Protein AF-V5IF21-F1 (afdb_monomer_lite)

Organism: Ixodes ricinus (NCBI:txid34613)

InterPro domains:
  IPR000477 Reverse transcriptase domain [PF00078] (2-76)

Radius of gyration: 21.57 Å; chains: 1; bounding box: 61×28×46 Å

Structure (mmCIF, N/CA/C/O backbone):
data_AF-V5IF21-F1
#
_entry.id   AF-V5IF21-F1
#
loop_
_atom_site.group_PDB
_atom_site.id
_atom_site.type_symbol
_atom_site.label_atom_id
_atom_site.label_alt_id
_atom_site.label_comp_id
_atom_site.label_asym_id
_atom_site.label_entity_id
_atom_site.label_seq_id
_atom_site.pdbx_PDB_ins_code
_atom_site.Cartn_x
_atom_site.Cartn_y
_atom_site.Cartn_z
_atom_site.occupancy
_atom_site.B_iso_or_equiv
_atom_site.auth_seq_id
_atom_site.auth_comp_id
_atom_site.auth_asym_id
_atom_site.auth_atom_id
_atom_site.pdbx_PDB_model_num
ATOM 1 N N . GLY A 1 1 ? 2.255 5.721 -7.475 1.00 88.44 1 GLY A N 1
ATOM 2 C CA . GLY A 1 1 ? 0.827 5.974 -7.183 1.00 88.44 1 GLY A CA 1
ATOM 3 C C . GLY A 1 1 ? 0.665 6.712 -5.866 1.00 88.44 1 GLY A C 1
ATOM 4 O O . GLY A 1 1 ? 1.577 6.632 -5.051 1.00 88.44 1 GLY A O 1
ATOM 5 N N . PHE A 1 2 ? -0.457 7.424 -5.688 1.00 91.62 2 PHE A N 1
ATOM 6 C CA . PHE A 1 2 ? -0.881 8.141 -4.461 1.00 91.62 2 PHE A CA 1
ATOM 7 C C . PHE A 1 2 ? 0.191 9.011 -3.773 1.00 91.62 2 PHE A C 1
ATOM 9 O O . PHE A 1 2 ? 0.127 9.259 -2.573 1.00 91.62 2 PHE A O 1
ATOM 16 N N . ARG A 1 3 ? 1.190 9.476 -4.528 1.00 94.94 3 ARG A N 1
ATOM 17 C CA . ARG A 1 3 ? 2.287 10.322 -4.051 1.00 94.94 3 ARG A CA 1
ATOM 18 C C . ARG A 1 3 ? 2.226 11.640 -4.805 1.00 94.94 3 ARG A C 1
ATOM 20 O O . ARG A 1 3 ? 1.976 11.639 -6.008 1.00 94.94 3 ARG A O 1
ATOM 27 N N . ALA A 1 4 ? 2.455 12.742 -4.098 1.00 96.44 4 ALA A N 1
ATOM 28 C CA . ALA A 1 4 ? 2.521 14.056 -4.720 1.00 96.44 4 ALA A CA 1
ATOM 29 C C . ALA A 1 4 ? 3.590 14.073 -5.823 1.00 96.44 4 ALA A C 1
ATOM 31 O O . ALA A 1 4 ? 4.656 13.475 -5.661 1.00 96.44 4 ALA A O 1
ATOM 32 N N . ASN A 1 5 ? 3.288 14.761 -6.925 1.00 96.19 5 ASN A N 1
ATOM 33 C CA . ASN A 1 5 ? 4.183 14.954 -8.069 1.00 96.19 5 ASN A CA 1
ATOM 34 C C . ASN A 1 5 ? 4.651 13.660 -8.762 1.00 96.19 5 ASN A C 1
ATOM 36 O O . ASN A 1 5 ? 5.674 13.679 -9.434 1.00 96.19 5 ASN A O 1
ATOM 40 N N . LEU A 1 6 ? 3.925 12.546 -8.607 1.00 96.44 6 LEU A N 1
ATOM 41 C CA . LEU A 1 6 ? 4.197 11.298 -9.322 1.00 96.44 6 LEU A CA 1
ATOM 42 C C . LEU A 1 6 ? 2.934 10.770 -9.996 1.00 96.44 6 LEU A C 1
ATOM 44 O O . LEU A 1 6 ? 1.880 10.621 -9.372 1.00 96.44 6 LEU A O 1
ATOM 48 N N . SER A 1 7 ? 3.078 10.425 -11.266 1.00 96.56 7 SER A N 1
ATOM 49 C CA . SER A 1 7 ? 2.033 9.928 -12.151 1.00 96.56 7 SER A CA 1
ATOM 50 C C . SER A 1 7 ? 2.292 8.479 -12.573 1.00 96.56 7 SER A C 1
ATOM 52 O O . SER A 1 7 ? 3.314 7.862 -12.258 1.00 96.56 7 SER A O 1
ATOM 54 N N . THR A 1 8 ? 1.345 7.910 -13.315 1.00 95.75 8 THR A N 1
ATOM 55 C CA . THR A 1 8 ? 1.531 6.603 -13.957 1.00 95.75 8 THR A CA 1
ATOM 56 C C . THR A 1 8 ? 2.628 6.648 -15.021 1.00 95.75 8 THR A C 1
ATOM 58 O O . THR A 1 8 ? 3.329 5.656 -15.200 1.00 95.75 8 THR A O 1
ATOM 61 N N . HIS A 1 9 ? 2.818 7.793 -15.687 1.00 96.88 9 HIS A N 1
ATOM 62 C CA . HIS A 1 9 ? 3.845 7.947 -16.715 1.00 96.88 9 HIS A CA 1
ATOM 63 C C . HIS A 1 9 ? 5.246 7.722 -16.144 1.00 96.88 9 HIS A C 1
ATOM 65 O O . HIS A 1 9 ? 6.019 6.973 -16.730 1.00 96.88 9 HIS A O 1
ATOM 71 N N . ASP A 1 10 ? 5.527 8.255 -14.953 1.00 96.69 10 ASP A N 1
ATOM 72 C CA . ASP A 1 10 ? 6.816 8.062 -14.277 1.00 96.69 10 ASP A CA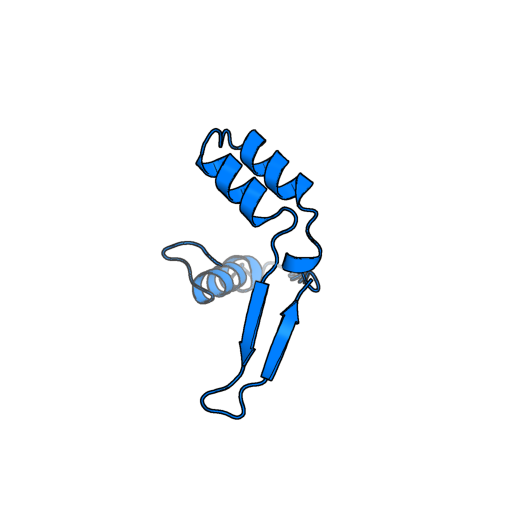 1
ATOM 73 C C . ASP A 1 10 ? 7.097 6.576 -14.015 1.00 96.69 10 ASP A C 1
ATOM 75 O O . ASP A 1 10 ? 8.214 6.098 -14.187 1.00 96.69 10 ASP A O 1
ATOM 79 N N . SER A 1 11 ? 6.060 5.811 -13.658 1.00 94.62 11 SER A N 1
ATOM 80 C CA . SER A 1 11 ? 6.187 4.363 -13.444 1.00 94.62 11 SER A CA 1
ATOM 81 C C . SER A 1 11 ? 6.478 3.610 -14.746 1.00 94.62 11 SER A C 1
ATOM 83 O O . SER A 1 11 ? 7.287 2.687 -14.747 1.00 94.62 11 SER A O 1
ATOM 85 N N . LEU A 1 12 ? 5.860 4.017 -15.859 1.00 95.75 12 LEU A N 1
ATOM 86 C CA . LEU A 1 12 ? 6.128 3.438 -17.179 1.00 95.75 12 LEU A CA 1
ATOM 87 C C . LEU A 1 12 ? 7.524 3.806 -17.695 1.00 95.75 12 LEU A C 1
ATOM 89 O O . LEU A 1 12 ? 8.197 2.949 -18.262 1.00 95.75 12 LEU A O 1
ATOM 93 N N . ALA A 1 13 ? 7.968 5.043 -17.471 1.00 96.31 13 ALA A N 1
ATOM 94 C CA . ALA A 1 13 ? 9.305 5.499 -17.836 1.00 96.31 13 ALA A CA 1
ATOM 95 C C . ALA A 1 13 ? 10.389 4.711 -17.084 1.00 96.31 13 ALA A C 1
ATOM 97 O O . ALA A 1 13 ? 11.344 4.254 -17.709 1.00 96.31 13 ALA A O 1
ATOM 98 N N . MET A 1 14 ? 10.204 4.465 -15.779 1.00 94.75 14 MET A N 1
ATOM 99 C CA . MET A 1 14 ? 11.104 3.594 -15.007 1.00 94.75 14 MET A CA 1
ATOM 100 C C . MET A 1 14 ? 11.186 2.192 -15.619 1.00 94.75 14 MET A C 1
ATOM 102 O O . MET A 1 14 ? 12.275 1.722 -15.921 1.00 94.75 14 MET A O 1
ATOM 106 N N . ILE A 1 15 ? 10.045 1.549 -15.903 1.00 94.50 15 ILE A N 1
ATOM 107 C CA . ILE A 1 15 ? 10.032 0.215 -16.533 1.00 94.50 15 ILE A CA 1
ATOM 108 C C . ILE A 1 15 ? 10.739 0.236 -17.897 1.00 94.50 15 ILE A C 1
ATOM 110 O O . ILE A 1 15 ? 11.480 -0.690 -18.228 1.00 94.50 15 ILE A O 1
ATOM 114 N N . TYR A 1 16 ? 10.514 1.279 -18.699 1.00 94.38 16 TYR A N 1
ATOM 115 C CA . TYR A 1 16 ? 11.159 1.425 -19.998 1.00 94.38 16 TYR A CA 1
ATOM 116 C C . TYR A 1 16 ? 12.684 1.500 -19.862 1.00 94.38 16 TYR A C 1
ATOM 118 O O . TYR A 1 16 ? 13.383 0.719 -20.504 1.00 94.38 16 TYR A O 1
ATOM 126 N N . HIS A 1 17 ? 13.209 2.371 -19.003 1.00 92.81 17 HIS A N 1
ATOM 127 C CA . HIS A 1 17 ? 14.656 2.518 -18.843 1.00 92.81 17 HIS A CA 1
ATOM 128 C C . HIS A 1 17 ? 15.305 1.296 -18.177 1.00 92.81 17 HIS A C 1
ATOM 130 O O . HIS A 1 17 ? 16.358 0.844 -18.626 1.00 92.81 17 HIS A O 1
ATOM 136 N N . ASP A 1 18 ? 14.649 0.715 -17.172 1.00 89.56 18 ASP A N 1
ATOM 137 C CA . ASP A 1 18 ? 15.207 -0.384 -16.375 1.00 89.56 18 ASP A CA 1
ATOM 138 C C . ASP A 1 18 ? 15.125 -1.743 -17.078 1.00 89.56 18 ASP A C 1
ATOM 140 O O . ASP A 1 18 ? 15.836 -2.679 -16.713 1.00 89.56 18 ASP A O 1
ATOM 144 N N . VAL A 1 19 ? 14.249 -1.885 -18.077 1.00 89.75 19 VAL A N 1
ATOM 145 C CA . VAL A 1 19 ? 14.037 -3.162 -18.771 1.00 89.75 19 VAL A CA 1
ATOM 146 C C . VAL A 1 19 ? 14.267 -3.032 -20.271 1.00 89.75 19 VAL A C 1
ATOM 148 O O . VAL A 1 19 ? 14.980 -3.849 -20.852 1.00 89.75 19 VAL A O 1
ATOM 151 N N . VAL A 1 20 ? 13.673 -2.037 -20.929 1.00 88.50 20 VAL A N 1
ATOM 152 C CA . VAL A 1 20 ? 13.616 -1.957 -22.400 1.00 88.50 20 VAL A CA 1
ATOM 153 C C . VAL A 1 20 ? 14.879 -1.329 -22.991 1.00 88.50 20 VAL A C 1
ATOM 155 O O . VAL A 1 20 ? 15.459 -1.906 -23.916 1.00 88.50 20 VAL A O 1
ATOM 158 N N . ASP A 1 21 ? 15.315 -0.199 -22.436 1.00 90.56 21 ASP A N 1
ATOM 159 C CA . ASP A 1 21 ? 16.390 0.655 -22.971 1.00 90.56 21 ASP A CA 1
ATOM 160 C C . ASP A 1 21 ? 17.808 0.177 -22.603 1.00 90.56 21 ASP A C 1
ATOM 162 O O . ASP A 1 21 ? 18.814 0.759 -23.004 1.00 90.56 21 ASP A O 1
ATOM 166 N N . LEU A 1 22 ? 17.914 -0.925 -21.853 1.00 83.38 22 LEU A N 1
ATOM 167 C CA . LEU A 1 22 ? 19.201 -1.516 -21.500 1.00 83.38 22 LEU A CA 1
ATOM 168 C C . LEU A 1 22 ? 19.976 -1.993 -22.749 1.00 83.38 22 LEU A C 1
ATOM 170 O O . LEU A 1 22 ? 19.390 -2.648 -23.628 1.00 83.38 22 LEU A O 1
ATOM 174 N N . PRO A 1 23 ? 21.309 -1.773 -22.809 1.00 85.31 23 PRO A N 1
ATOM 175 C CA . PRO A 1 23 ? 22.145 -2.213 -23.920 1.00 85.31 23 PRO A CA 1
ATOM 176 C C . PRO A 1 23 ? 21.988 -3.704 -24.226 1.00 85.31 23 PRO A C 1
ATOM 178 O O . PRO A 1 23 ? 22.030 -4.566 -23.343 1.00 85.31 23 PRO A O 1
ATOM 181 N N . ARG A 1 24 ? 21.846 -4.026 -25.514 1.00 76.69 24 ARG A N 1
ATOM 182 C CA . ARG A 1 24 ? 21.711 -5.407 -25.993 1.00 76.69 24 ARG A CA 1
ATOM 183 C C . ARG A 1 24 ? 23.078 -6.091 -26.013 1.00 76.69 24 ARG A C 1
ATOM 185 O O . ARG A 1 24 ? 23.702 -6.213 -27.063 1.00 76.69 24 ARG A O 1
ATOM 192 N N . THR A 1 25 ? 23.552 -6.557 -24.863 1.00 78.44 25 THR A N 1
ATOM 193 C CA . THR A 1 25 ? 24.681 -7.494 -24.813 1.00 78.44 25 THR A CA 1
ATOM 194 C C . THR A 1 25 ? 24.184 -8.917 -25.093 1.00 78.44 25 THR A C 1
ATOM 196 O O . THR A 1 25 ? 23.018 -9.260 -24.860 1.00 78.44 25 THR A O 1
ATOM 199 N N . LYS A 1 26 ? 25.051 -9.775 -25.646 1.00 57.22 26 LYS A N 1
ATOM 200 C CA . LYS A 1 26 ? 24.709 -11.183 -25.891 1.00 57.22 26 LYS A CA 1
ATOM 201 C C . LYS A 1 26 ? 24.446 -11.862 -24.534 1.00 57.22 26 LYS A C 1
ATOM 203 O O . LYS A 1 26 ? 25.415 -12.198 -23.862 1.00 57.22 26 LYS A O 1
ATOM 208 N N . ARG A 1 27 ? 23.161 -12.100 -24.206 1.00 61.19 27 ARG A N 1
ATOM 209 C CA . ARG A 1 27 ? 22.592 -12.884 -23.069 1.00 61.19 27 ARG A CA 1
ATOM 210 C C . ARG A 1 27 ? 21.875 -12.136 -21.925 1.00 61.19 27 ARG A C 1
ATOM 212 O O . ARG A 1 27 ? 21.640 -12.748 -20.888 1.00 61.19 27 ARG A O 1
ATOM 219 N N . ASN A 1 28 ? 21.416 -10.897 -22.093 1.00 73.62 28 ASN A N 1
ATOM 220 C CA . ASN A 1 28 ? 20.571 -10.282 -21.053 1.00 73.62 28 ASN A CA 1
ATOM 221 C C . ASN A 1 28 ? 19.110 -10.766 -21.154 1.00 73.62 28 ASN A C 1
ATOM 223 O O . ASN A 1 28 ? 18.358 -10.316 -22.022 1.00 73.62 28 ASN A O 1
ATOM 227 N N . LEU A 1 29 ? 18.710 -11.691 -20.273 1.00 83.06 29 LEU A N 1
ATOM 228 C CA . LEU A 1 29 ? 17.305 -12.052 -20.058 1.00 83.06 29 LEU A CA 1
ATOM 229 C C . LEU A 1 29 ? 16.568 -10.841 -19.470 1.00 83.06 29 LEU A C 1
ATOM 231 O O . LEU A 1 29 ? 16.985 -10.292 -18.454 1.00 83.06 29 LEU A O 1
ATOM 235 N N . ARG A 1 30 ? 15.469 -10.435 -20.108 1.00 87.19 30 ARG A N 1
ATOM 236 C CA . ARG A 1 30 ? 14.627 -9.313 -19.676 1.00 87.19 30 ARG A CA 1
ATOM 237 C C . ARG A 1 30 ? 13.235 -9.828 -19.358 1.00 87.19 30 ARG A C 1
ATOM 239 O O . ARG A 1 30 ? 12.583 -10.384 -20.238 1.00 87.19 30 ARG A O 1
ATOM 246 N N . VAL A 1 31 ? 12.806 -9.670 -18.111 1.00 89.19 31 VAL A N 1
ATOM 247 C CA . VAL A 1 31 ? 11.537 -10.206 -17.605 1.00 89.19 31 VAL A CA 1
ATOM 248 C C . VAL A 1 31 ? 10.875 -9.161 -16.723 1.00 89.19 31 VAL A C 1
ATOM 250 O O . VAL A 1 31 ? 11.537 -8.515 -15.916 1.00 89.19 31 VAL A O 1
ATOM 253 N N . ILE A 1 32 ? 9.558 -9.031 -16.865 1.00 92.75 32 ILE A N 1
ATOM 254 C CA . ILE A 1 32 ? 8.708 -8.268 -15.955 1.00 92.75 32 ILE A CA 1
ATOM 255 C C . ILE A 1 32 ? 7.786 -9.265 -15.264 1.00 92.75 32 ILE A C 1
ATOM 257 O O . ILE A 1 32 ? 7.087 -10.030 -15.9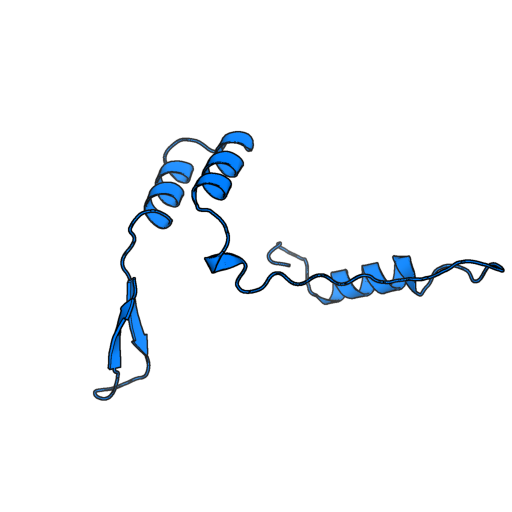28 1.00 92.75 32 ILE A O 1
ATOM 261 N N . VAL A 1 33 ? 7.771 -9.240 -13.934 1.00 94.62 33 VAL A N 1
ATOM 262 C CA . VAL A 1 33 ? 6.798 -9.974 -13.122 1.00 94.62 33 VAL A CA 1
ATOM 263 C C . VAL A 1 33 ? 5.816 -8.955 -12.563 1.00 94.62 33 VAL A C 1
ATOM 265 O O . VAL A 1 33 ? 6.218 -8.033 -11.858 1.00 94.62 33 VAL A O 1
ATOM 268 N N . SER A 1 34 ? 4.535 -9.105 -12.896 1.00 94.38 34 SER A N 1
ATOM 269 C CA . SER A 1 34 ? 3.465 -8.254 -12.369 1.00 94.38 34 SER A CA 1
ATOM 270 C C .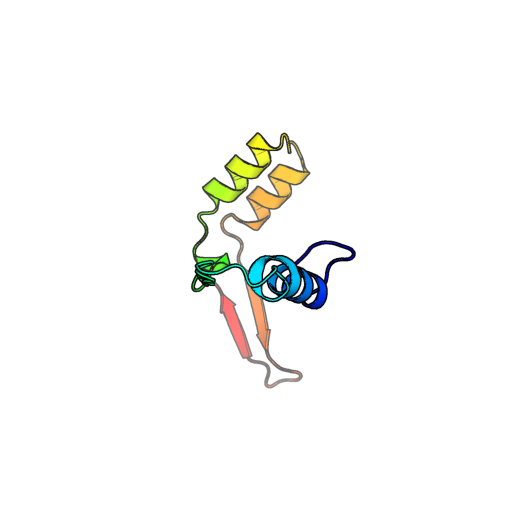 SER A 1 34 ? 2.653 -9.022 -11.329 1.00 94.38 34 SER A C 1
ATOM 272 O O . SER A 1 34 ? 2.347 -10.199 -11.516 1.00 94.38 34 SER A O 1
ATOM 274 N N . ILE A 1 35 ? 2.344 -8.362 -10.212 1.00 95.38 35 ILE A N 1
ATOM 275 C CA . ILE A 1 35 ? 1.563 -8.917 -9.103 1.00 95.38 35 ILE A CA 1
ATOM 276 C C . ILE A 1 35 ? 0.459 -7.917 -8.779 1.00 95.38 35 ILE A C 1
ATOM 278 O O . ILE A 1 35 ? 0.738 -6.730 -8.614 1.00 95.38 35 ILE A O 1
ATOM 282 N N . ASP A 1 36 ? -0.774 -8.405 -8.666 1.00 95.25 36 ASP A N 1
ATOM 283 C CA . ASP A 1 36 ? -1.932 -7.611 -8.262 1.00 95.25 36 ASP A CA 1
ATOM 284 C C . ASP A 1 36 ? -2.596 -8.217 -7.020 1.00 95.25 36 ASP A C 1
ATOM 286 O O . ASP A 1 36 ? -2.749 -9.437 -6.907 1.00 95.25 36 ASP A O 1
ATOM 290 N N . ILE A 1 37 ? -2.977 -7.358 -6.071 1.00 93.88 37 ILE A N 1
ATOM 291 C CA . ILE A 1 37 ? -3.602 -7.771 -4.811 1.00 93.88 37 ILE A CA 1
ATOM 292 C C . ILE A 1 37 ? -5.104 -7.524 -4.910 1.00 93.88 37 ILE A C 1
ATOM 294 O O . ILE A 1 37 ? -5.591 -6.394 -4.818 1.00 93.88 37 ILE A O 1
ATOM 298 N N . LYS A 1 38 ? -5.862 -8.615 -5.024 1.00 94.38 38 LYS A N 1
ATOM 299 C CA . LYS A 1 38 ? -7.323 -8.563 -5.072 1.00 94.38 38 LYS A CA 1
ATOM 300 C C . LYS A 1 38 ? -7.887 -7.946 -3.791 1.00 94.38 38 LYS A C 1
ATOM 302 O O . LYS A 1 38 ? -7.646 -8.456 -2.702 1.00 94.38 38 LYS A O 1
ATOM 307 N N . LYS A 1 39 ? -8.719 -6.909 -3.946 1.00 93.31 39 LYS A N 1
ATOM 308 C CA . LYS A 1 39 ? -9.401 -6.209 -2.841 1.00 93.31 39 LYS A CA 1
ATOM 309 C C . LYS A 1 39 ? -8.441 -5.719 -1.745 1.00 93.31 39 LYS A C 1
ATOM 311 O O . LYS A 1 39 ? -8.777 -5.795 -0.568 1.00 93.31 39 LYS A O 1
ATOM 316 N N . ALA A 1 40 ? -7.279 -5.184 -2.127 1.00 91.56 40 ALA A N 1
ATOM 317 C CA . ALA A 1 40 ? -6.234 -4.758 -1.191 1.00 91.56 40 ALA A CA 1
ATOM 318 C C . ALA A 1 40 ? -6.750 -3.923 0.000 1.00 91.56 40 ALA A C 1
ATOM 320 O O . ALA A 1 40 ? -6.326 -4.149 1.127 1.00 91.56 40 ALA A O 1
ATOM 321 N N . PHE A 1 41 ? -7.698 -3.005 -0.215 1.00 88.81 41 PHE A N 1
ATOM 322 C CA . PHE A 1 41 ? -8.257 -2.185 0.867 1.00 88.81 41 PHE A CA 1
ATOM 323 C C . PHE A 1 41 ? -9.197 -2.946 1.814 1.00 88.81 41 PHE A C 1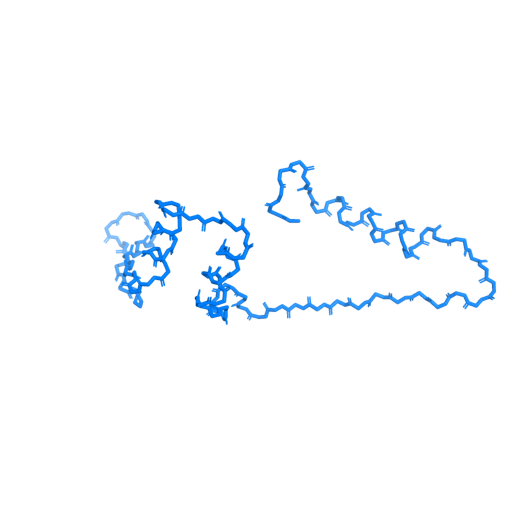
ATOM 325 O O . PHE A 1 41 ? -9.239 -2.617 2.993 1.00 88.81 41 PHE A O 1
ATOM 332 N N . ASP A 1 42 ? -9.905 -3.973 1.335 1.00 89.12 42 ASP A N 1
ATOM 333 C CA . ASP A 1 42 ? -10.780 -4.801 2.180 1.00 89.12 42 ASP A CA 1
ATOM 334 C C . ASP A 1 42 ? -9.998 -5.896 2.919 1.00 89.12 42 ASP A C 1
ATOM 336 O O . ASP A 1 42 ? -10.434 -6.385 3.959 1.00 89.12 42 ASP A O 1
ATOM 340 N N . SER A 1 43 ? -8.884 -6.354 2.338 1.00 90.50 43 SER A N 1
ATOM 341 C CA . SER A 1 43 ? -8.146 -7.527 2.814 1.00 90.50 43 SER A CA 1
ATOM 342 C C . SER A 1 43 ? -7.031 -7.203 3.803 1.00 90.50 43 SER A C 1
ATOM 344 O O . SER A 1 43 ? -6.501 -8.116 4.433 1.00 90.50 43 SER A O 1
ATOM 346 N N . VAL A 1 44 ? -6.618 -5.939 3.909 1.00 91.25 44 VAL A N 1
ATOM 347 C CA . VAL A 1 44 ? -5.547 -5.547 4.829 1.00 91.25 44 VAL A CA 1
ATOM 348 C C . VAL A 1 44 ? -6.057 -5.607 6.275 1.00 91.25 44 VAL A C 1
ATOM 350 O O . VAL A 1 44 ? -7.034 -4.932 6.605 1.00 91.25 44 VAL A O 1
ATOM 353 N N . PRO A 1 45 ? -5.390 -6.353 7.178 1.00 92.56 45 PRO A N 1
ATOM 354 C CA . PRO A 1 45 ? -5.759 -6.360 8.588 1.00 92.56 45 PRO A CA 1
ATOM 355 C C . PRO A 1 45 ? -5.573 -4.973 9.217 1.00 92.56 45 PRO A C 1
ATOM 357 O O . PRO A 1 45 ? -4.490 -4.389 9.145 1.00 92.56 45 PRO A O 1
ATOM 360 N N . HIS A 1 46 ? -6.600 -4.460 9.898 1.00 93.38 46 HIS A N 1
ATOM 361 C CA . HIS A 1 46 ? -6.549 -3.127 10.515 1.00 93.38 46 HIS A CA 1
ATOM 362 C C . HIS A 1 46 ? -5.422 -3.001 11.552 1.00 93.38 46 HIS A C 1
ATOM 364 O O . HIS A 1 46 ? -4.759 -1.967 11.624 1.00 93.38 46 HIS A O 1
ATOM 370 N N . ALA A 1 47 ? -5.143 -4.076 12.296 1.00 93.69 47 ALA A N 1
ATOM 371 C CA . ALA A 1 47 ? -4.031 -4.128 13.243 1.00 93.69 47 ALA A CA 1
ATOM 372 C C . ALA A 1 47 ? -2.671 -3.894 12.562 1.00 93.69 47 ALA A C 1
ATOM 374 O O . ALA A 1 47 ? -1.824 -3.196 13.110 1.00 93.69 47 ALA A O 1
ATOM 375 N N . SER A 1 48 ? -2.468 -4.406 11.342 1.00 95.06 48 SER A N 1
ATOM 376 C CA . SER A 1 48 ? -1.225 -4.191 10.593 1.00 95.06 48 SER A CA 1
ATOM 377 C C . SER A 1 48 ? -1.030 -2.722 10.212 1.00 95.06 48 SER A C 1
ATOM 379 O O . SER A 1 48 ? 0.094 -2.231 10.268 1.00 95.06 48 SER A O 1
ATOM 381 N N . ILE A 1 49 ? -2.110 -2.006 9.871 1.00 94.38 49 ILE A N 1
ATOM 382 C CA . ILE A 1 49 ? -2.055 -0.563 9.581 1.00 94.38 49 ILE A CA 1
ATOM 383 C C . ILE A 1 49 ? -1.650 0.204 10.842 1.00 94.38 49 ILE A C 1
ATOM 385 O O . ILE A 1 49 ? -0.718 1.004 10.800 1.00 94.38 49 ILE A O 1
ATOM 389 N N . ILE A 1 50 ? -2.317 -0.074 11.966 1.00 94.94 50 ILE A N 1
ATOM 390 C CA . ILE A 1 50 ? -2.069 0.589 13.253 1.00 94.94 50 ILE A CA 1
ATOM 391 C C . ILE A 1 50 ? -0.624 0.369 13.711 1.00 94.94 50 ILE A C 1
ATOM 393 O O . ILE A 1 50 ? 0.085 1.343 13.965 1.00 94.94 50 ILE A O 1
ATOM 397 N N . ASN A 1 51 ? -0.166 -0.886 13.730 1.00 95.62 51 ASN A N 1
ATOM 398 C CA . ASN A 1 51 ? 1.201 -1.227 14.122 1.00 95.62 51 ASN A CA 1
ATOM 399 C C . ASN A 1 51 ? 2.217 -0.516 13.223 1.00 95.62 51 ASN A C 1
ATOM 401 O O . ASN A 1 51 ? 3.209 0.026 13.709 1.00 95.62 51 ASN A O 1
ATOM 405 N N . LYS A 1 52 ? 1.951 -0.444 11.909 1.00 96.00 52 LYS A N 1
ATOM 406 C CA . LYS A 1 52 ? 2.860 0.240 10.987 1.00 96.00 52 LYS A CA 1
ATOM 407 C C . LYS A 1 52 ? 2.940 1.740 11.254 1.00 96.00 52 LYS A C 1
ATOM 409 O O . LYS A 1 52 ? 4.014 2.320 11.128 1.00 96.00 52 LYS A O 1
ATOM 414 N N . MET A 1 53 ? 1.831 2.375 11.624 1.00 95.38 53 MET A N 1
ATOM 415 C CA . MET A 1 53 ? 1.827 3.790 12.000 1.00 95.38 53 MET A CA 1
ATOM 416 C C . MET A 1 53 ? 2.606 4.036 13.298 1.00 95.38 53 MET A C 1
ATOM 418 O O . MET A 1 53 ? 3.386 4.987 13.362 1.00 95.38 53 MET A O 1
ATOM 422 N N . GLU A 1 54 ? 2.456 3.159 14.292 1.00 95.12 54 GLU A N 1
ATOM 423 C CA . GLU A 1 54 ? 3.218 3.217 15.546 1.00 95.12 54 GLU A CA 1
ATOM 424 C C . GLU A 1 54 ? 4.730 3.037 15.296 1.00 95.12 54 GLU A C 1
ATOM 426 O O . GLU A 1 54 ? 5.534 3.819 15.807 1.00 95.12 54 GLU A O 1
ATOM 431 N N . GLU A 1 55 ? 5.132 2.105 14.420 1.00 96.94 55 GLU A N 1
ATOM 432 C CA . GLU A 1 55 ? 6.531 1.936 13.979 1.00 96.94 55 GLU A CA 1
ATOM 433 C C . GLU A 1 55 ? 7.102 3.195 13.308 1.00 96.94 55 GLU A C 1
ATOM 435 O O . GLU A 1 55 ? 8.280 3.519 13.472 1.00 96.94 55 GLU A O 1
ATOM 440 N N . GLN A 1 56 ? 6.275 3.922 12.551 1.00 95.75 56 GLN A N 1
ATOM 441 C CA . GLN A 1 56 ? 6.640 5.205 11.938 1.00 95.75 56 GLN A CA 1
ATOM 442 C C . GLN A 1 56 ? 6.601 6.377 12.937 1.00 95.75 56 GLN A C 1
ATOM 444 O O . GLN A 1 56 ? 6.769 7.530 12.540 1.00 95.75 56 GLN A O 1
ATOM 449 N N . ARG A 1 57 ? 6.419 6.094 14.235 1.00 95.75 57 ARG A N 1
ATOM 450 C CA . ARG A 1 57 ? 6.360 7.065 15.339 1.00 95.75 57 ARG A CA 1
ATOM 451 C C . ARG A 1 57 ? 5.172 8.028 15.259 1.00 95.75 57 ARG A C 1
ATOM 453 O O . ARG A 1 57 ? 5.229 9.114 15.836 1.00 95.75 57 ARG A O 1
ATOM 460 N N . LEU A 1 58 ? 4.089 7.643 14.580 1.00 94.00 58 LEU A N 1
ATOM 461 C CA . LEU A 1 58 ? 2.830 8.380 14.667 1.00 94.00 58 LEU A CA 1
ATOM 462 C C . LEU A 1 58 ? 2.168 8.056 16.006 1.00 94.00 58 LEU A C 1
ATOM 464 O O . LEU A 1 58 ? 1.979 6.893 16.352 1.00 94.00 58 LEU A O 1
ATOM 468 N N . THR A 1 59 ? 1.807 9.089 16.759 1.00 93.94 59 THR A N 1
ATOM 469 C CA . THR A 1 59 ? 1.204 8.965 18.090 1.00 93.94 59 THR A CA 1
ATOM 470 C C . THR A 1 59 ? 0.112 10.016 18.285 1.00 93.94 59 THR A C 1
ATOM 472 O O . THR A 1 59 ? -0.101 10.881 17.432 1.00 93.94 59 THR A O 1
ATOM 475 N N . GLY A 1 60 ? -0.609 9.932 19.406 1.00 95.00 60 GLY A N 1
ATOM 476 C CA . GLY A 1 60 ? -1.628 10.909 19.788 1.00 95.00 60 GLY A CA 1
ATOM 477 C C . GLY A 1 60 ? -2.802 10.981 18.809 1.00 95.00 60 GLY A C 1
ATOM 478 O O . GLY A 1 60 ? -3.185 9.988 18.193 1.00 95.00 60 GLY A O 1
ATOM 479 N N . LYS A 1 61 ? -3.356 12.188 18.641 1.00 95.69 61 LYS A N 1
ATOM 480 C CA . LYS A 1 61 ? -4.631 12.425 17.941 1.00 95.69 61 LYS A CA 1
ATOM 481 C C . LYS A 1 61 ? -4.673 11.873 16.515 1.00 95.69 61 LYS A C 1
ATOM 483 O O . LYS A 1 61 ? -5.734 11.463 16.059 1.00 95.69 61 LYS A O 1
ATOM 488 N N . GLN A 1 62 ? -3.551 11.878 15.799 1.00 93.31 62 GLN A N 1
ATOM 489 C CA . GLN A 1 62 ? -3.471 11.359 14.434 1.00 93.31 62 GLN A CA 1
ATOM 490 C C . GLN A 1 62 ? -3.650 9.838 14.409 1.00 93.31 62 GLN A C 1
ATOM 492 O O . GLN A 1 62 ? -4.387 9.318 13.573 1.00 93.31 62 GLN A O 1
ATOM 497 N N . LEU A 1 63 ? -3.005 9.130 15.339 1.00 95.44 63 LEU A N 1
ATOM 498 C CA . LEU A 1 63 ? -3.154 7.686 15.478 1.00 95.44 63 LEU A CA 1
ATOM 499 C C . LEU A 1 63 ? -4.555 7.333 15.990 1.00 95.44 63 LEU A C 1
ATOM 501 O O . LEU A 1 63 ? -5.186 6.429 15.448 1.00 95.44 63 LEU A O 1
ATOM 505 N N . ASP A 1 64 ? -5.063 8.081 16.970 1.00 94.62 64 ASP A N 1
ATOM 506 C CA . ASP A 1 64 ? -6.411 7.892 17.518 1.00 94.62 64 ASP A CA 1
ATOM 507 C C . ASP A 1 64 ? -7.484 8.085 16.443 1.00 94.62 64 ASP A C 1
ATOM 509 O O . ASP A 1 64 ? -8.422 7.294 16.346 1.00 94.62 64 ASP A O 1
ATOM 513 N N . PHE A 1 65 ? -7.312 9.090 15.577 1.00 93.75 65 PHE A N 1
ATOM 514 C CA . PHE A 1 65 ? -8.188 9.317 14.434 1.00 93.75 65 PHE A CA 1
ATOM 515 C C . PHE A 1 65 ? -8.217 8.109 13.493 1.00 93.75 65 PHE A C 1
ATOM 517 O O . PHE A 1 65 ? -9.297 7.673 13.097 1.00 93.75 65 PHE A O 1
ATOM 524 N N . VAL A 1 66 ? -7.059 7.534 13.153 1.00 94.38 66 VAL A N 1
ATOM 525 C CA . VAL A 1 66 ? -7.016 6.360 12.268 1.00 94.38 66 VAL A CA 1
ATOM 526 C C . VAL A 1 66 ? -7.562 5.107 12.957 1.00 94.38 66 VAL A C 1
ATOM 528 O O . VAL A 1 66 ? -8.311 4.358 12.332 1.00 94.38 66 VAL A O 1
ATOM 531 N N . LYS A 1 67 ? -7.284 4.902 14.251 1.00 93.88 67 LYS A N 1
ATOM 532 C CA . LYS A 1 67 ? -7.884 3.813 15.043 1.00 93.88 67 LYS A CA 1
ATOM 533 C C . LYS A 1 67 ? -9.413 3.902 15.030 1.00 93.88 67 LYS A C 1
ATOM 535 O O . LYS A 1 67 ? -10.077 2.911 14.727 1.00 93.88 67 LYS A O 1
ATOM 540 N N . ALA A 1 68 ? -9.965 5.092 15.274 1.00 92.44 68 ALA A N 1
ATOM 541 C CA . ALA A 1 68 ? -11.404 5.343 15.216 1.00 92.44 68 ALA A CA 1
ATOM 542 C C . ALA A 1 68 ? -11.979 5.214 13.794 1.00 92.44 68 ALA A C 1
ATOM 544 O O . ALA A 1 68 ? -13.111 4.775 13.619 1.00 92.44 68 ALA A O 1
ATOM 545 N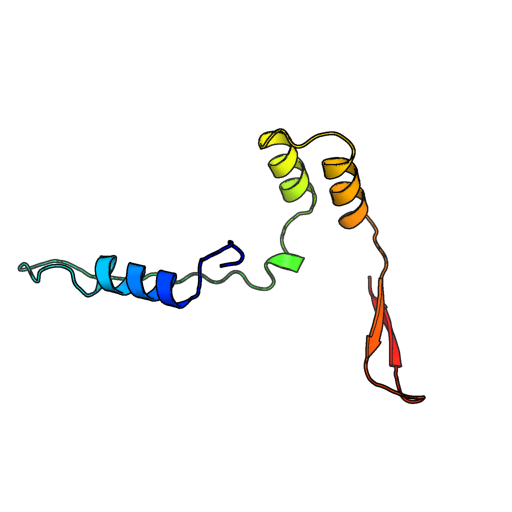 N . PHE A 1 69 ? -11.208 5.574 12.764 1.00 91.44 69 PHE A N 1
ATOM 546 C CA . PHE A 1 69 ? -11.614 5.412 11.368 1.00 91.44 69 PHE A CA 1
ATOM 547 C C . PHE A 1 69 ? -11.763 3.934 10.979 1.00 91.44 69 PHE A C 1
ATOM 549 O O . PHE A 1 69 ? -12.704 3.585 10.267 1.00 91.44 69 PHE A O 1
ATOM 556 N N . LEU A 1 70 ? -10.834 3.085 11.426 1.00 91.56 70 LEU A N 1
ATOM 557 C CA . LEU A 1 70 ? -10.760 1.672 11.047 1.00 91.56 70 LEU A CA 1
ATOM 558 C C . LEU A 1 70 ? -11.636 0.754 11.915 1.00 91.56 70 LEU A C 1
ATOM 560 O O . LEU A 1 70 ? -11.950 -0.354 11.490 1.00 91.56 70 LEU A O 1
ATOM 564 N N . THR A 1 71 ? -12.022 1.165 13.123 1.00 86.62 71 THR A N 1
ATOM 565 C CA . THR A 1 71 ? -12.703 0.278 14.087 1.00 86.62 71 THR A CA 1
ATOM 566 C C . THR A 1 71 ? -14.205 0.544 14.123 1.00 86.62 71 THR A C 1
ATOM 568 O O . THR A 1 71 ? -14.613 1.669 14.394 1.00 86.62 71 THR A O 1
ATOM 571 N N . ASP A 1 72 ? -15.019 -0.486 13.856 1.00 80.25 72 ASP A N 1
ATOM 572 C CA . ASP A 1 72 ? -16.493 -0.505 13.980 1.00 80.25 72 ASP A CA 1
ATOM 573 C C . ASP A 1 72 ? -17.232 0.698 13.375 1.00 80.25 72 ASP A C 1
ATOM 575 O O . ASP A 1 72 ? -18.329 1.087 13.797 1.00 80.25 72 ASP A O 1
ATOM 579 N N . ARG A 1 73 ? -16.637 1.304 12.346 1.00 81.06 73 ARG A N 1
ATOM 580 C CA . ARG A 1 73 ? -17.221 2.462 11.692 1.00 81.06 73 ARG A CA 1
ATOM 581 C C . ARG A 1 73 ? -18.341 2.018 10.762 1.00 81.06 73 ARG A C 1
ATOM 583 O O . ARG A 1 73 ? -18.097 1.349 9.768 1.00 81.06 73 ARG A O 1
ATOM 590 N N . LYS A 1 74 ? -19.557 2.472 11.064 1.00 82.12 74 LYS A N 1
ATOM 591 C CA . LYS A 1 74 ? -20.736 2.290 10.212 1.00 82.12 74 LYS A CA 1
ATOM 592 C C . LYS A 1 74 ? -20.856 3.440 9.221 1.00 82.12 74 LYS A C 1
ATOM 594 O O . LYS A 1 74 ? -20.646 4.604 9.576 1.00 82.12 74 LYS A O 1
ATOM 599 N N . TYR A 1 75 ? -21.261 3.126 7.996 1.00 76.88 75 TYR A N 1
ATOM 600 C CA . TYR A 1 75 ? -21.450 4.112 6.933 1.00 76.88 75 TYR A CA 1
ATOM 601 C C . TYR A 1 75 ? -22.846 3.975 6.323 1.00 76.88 75 TYR A C 1
ATOM 603 O O . TYR A 1 75 ? -23.359 2.869 6.141 1.00 76.88 75 TYR A O 1
ATOM 611 N N . ARG A 1 76 ? -23.461 5.112 5.979 1.00 81.56 76 ARG A N 1
ATOM 612 C CA . ARG A 1 76 ? -24.697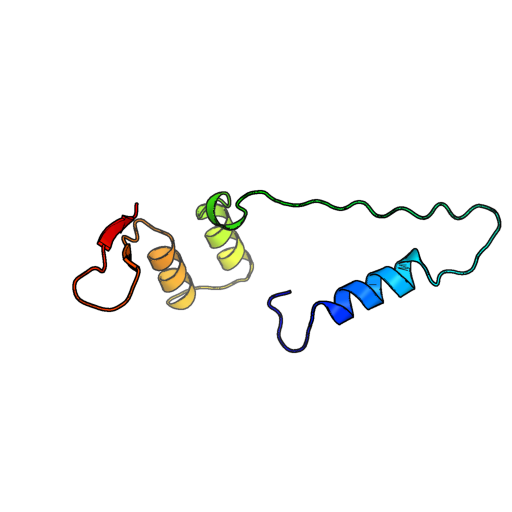 5.156 5.191 1.00 81.56 76 ARG A CA 1
ATOM 613 C C . ARG A 1 76 ? -24.365 5.691 3.811 1.00 81.56 76 ARG A C 1
ATOM 615 O O . ARG A 1 76 ? -23.793 6.773 3.696 1.00 81.56 76 ARG A O 1
ATOM 622 N N . VAL A 1 77 ? -24.716 4.929 2.783 1.00 79.94 77 VAL A N 1
ATOM 623 C CA . VAL A 1 77 ? -24.466 5.305 1.391 1.00 79.94 77 VAL A CA 1
ATOM 624 C C . VAL A 1 77 ? -25.804 5.579 0.717 1.00 79.94 77 VAL A C 1
ATOM 626 O O . VAL A 1 77 ? -26.744 4.795 0.850 1.00 79.94 77 VAL A O 1
ATOM 629 N N . LYS A 1 78 ? -25.877 6.701 -0.004 1.00 81.00 78 LYS A N 1
ATOM 630 C CA . LYS A 1 78 ? -26.990 7.054 -0.885 1.00 81.00 78 LYS A CA 1
ATOM 631 C C . LYS A 1 78 ? -26.466 7.063 -2.316 1.00 81.00 78 LYS A C 1
ATOM 633 O O . LYS A 1 78 ? -25.573 7.846 -2.632 1.00 81.00 78 LYS A O 1
ATOM 638 N N . ALA A 1 79 ? -26.994 6.182 -3.157 1.00 79.94 79 ALA A N 1
ATOM 639 C CA . ALA A 1 79 ? -26.645 6.124 -4.574 1.00 79.94 79 ALA A CA 1
ATOM 640 C C . ALA A 1 79 ? -27.781 6.719 -5.423 1.00 79.94 79 ALA A C 1
ATOM 642 O O . ALA A 1 79 ? -28.942 6.347 -5.243 1.00 79.94 79 ALA A O 1
ATOM 643 N N . GLY A 1 80 ? -27.439 7.624 -6.347 1.00 79.75 80 GLY A N 1
ATOM 644 C CA . GLY A 1 80 ? -28.383 8.344 -7.216 1.00 79.75 80 GLY A CA 1
ATOM 645 C C . GLY A 1 80 ? -28.773 9.744 -6.713 1.00 79.75 80 GLY A C 1
ATOM 646 O O . GLY A 1 80 ? -28.418 10.143 -5.604 1.00 79.75 80 GLY A O 1
ATOM 647 N N . TYR A 1 81 ? -29.518 10.490 -7.536 1.00 74.56 81 TYR A N 1
ATOM 648 C CA . TYR A 1 81 ? -30.072 11.814 -7.218 1.00 74.56 81 TYR A CA 1
ATOM 649 C C . TYR A 1 81 ? -31.608 11.773 -7.302 1.00 74.56 81 TYR A C 1
ATOM 651 O O . TYR A 1 81 ? -32.154 11.162 -8.214 1.00 74.56 81 TYR A O 1
ATOM 659 N N . GLY A 1 82 ? -32.305 12.424 -6.363 1.00 65.25 82 GLY A N 1
ATOM 660 C CA . GLY A 1 82 ? -33.777 12.479 -6.318 1.00 65.25 82 GLY A CA 1
ATOM 661 C C . GLY A 1 82 ? -34.440 11.452 -5.386 1.00 65.25 82 GLY A C 1
ATOM 662 O O . GLY A 1 82 ? -33.767 10.768 -4.611 1.00 65.25 82 GLY A O 1
ATOM 663 N N . ASN A 1 83 ? -35.775 11.374 -5.441 1.00 63.84 83 ASN A N 1
ATOM 664 C CA . ASN A 1 83 ? -36.614 10.524 -4.575 1.00 63.84 83 ASN A CA 1
ATOM 665 C C . ASN A 1 83 ? -36.455 9.011 -4.827 1.00 63.84 83 ASN A C 1
ATOM 667 O O . ASN A 1 83 ? -36.965 8.208 -4.054 1.00 63.84 83 ASN A O 1
ATOM 671 N N . GLU A 1 84 ? -35.737 8.617 -5.879 1.00 64.31 84 GLU A N 1
ATOM 672 C CA . GLU A 1 84 ? -35.484 7.213 -6.241 1.00 64.31 84 GLU A CA 1
ATOM 673 C C . GLU A 1 84 ? -34.181 6.656 -5.650 1.00 64.31 84 GLU A C 1
ATOM 675 O O . GLU A 1 84 ? -33.826 5.493 -5.857 1.00 64.31 84 GLU A O 1
ATOM 680 N N . ALA A 1 85 ? -33.435 7.490 -4.926 1.00 66.69 85 ALA A N 1
ATOM 681 C CA . ALA A 1 85 ? -32.176 7.091 -4.331 1.00 66.69 85 ALA A CA 1
ATOM 682 C C . ALA A 1 85 ? -32.394 6.017 -3.258 1.00 66.69 85 ALA A C 1
ATOM 684 O O . ALA A 1 85 ? -33.132 6.208 -2.291 1.00 66.69 85 ALA A O 1
ATOM 685 N N . ARG A 1 86 ? -31.717 4.881 -3.427 1.00 60.94 86 ARG A N 1
ATOM 686 C CA . ARG A 1 86 ? -31.815 3.740 -2.514 1.00 60.94 86 ARG A CA 1
ATOM 687 C C . ARG A 1 86 ? -30.881 3.950 -1.328 1.00 60.94 86 ARG A C 1
ATOM 689 O O . ARG A 1 86 ? -29.694 4.225 -1.516 1.00 60.94 86 ARG A O 1
ATOM 696 N N . GLU A 1 87 ? -31.415 3.805 -0.119 1.00 65.19 87 GLU A N 1
ATOM 697 C CA . GLU A 1 87 ? -30.619 3.780 1.107 1.00 65.19 87 GLU A CA 1
ATOM 698 C C . GLU A 1 87 ? -30.196 2.346 1.429 1.00 65.19 87 GLU A C 1
ATOM 700 O O . GLU A 1 87 ? -31.012 1.424 1.422 1.00 65.19 87 GLU A O 1
ATOM 705 N N . GLY A 1 88 ? -28.909 2.162 1.717 1.00 59.72 88 GLY A N 1
ATOM 706 C CA . GLY A 1 88 ? -28.360 0.895 2.186 1.00 59.72 88 GLY A CA 1
ATOM 707 C C . GLY A 1 88 ? -27.481 1.101 3.416 1.00 59.72 88 GLY A C 1
ATOM 708 O O . GLY A 1 88 ? -26.682 2.041 3.474 1.00 59.72 88 GLY A O 1
ATOM 709 N N . ALA A 1 89 ? -27.617 0.210 4.399 1.00 56.47 89 ALA A N 1
ATOM 710 C CA . ALA A 1 89 ? -26.642 0.075 5.473 1.00 56.47 89 ALA A CA 1
ATOM 711 C C . ALA A 1 89 ? -25.453 -0.745 4.956 1.00 56.47 89 ALA A C 1
ATOM 713 O O . ALA A 1 89 ? -25.640 -1.814 4.374 1.00 56.47 89 ALA A O 1
ATOM 714 N N . THR A 1 90 ? -24.237 -0.242 5.153 1.00 60.41 90 THR A N 1
ATOM 715 C CA . THR A 1 90 ? -23.007 -1.001 4.882 1.00 60.41 90 THR A CA 1
ATOM 716 C C . THR A 1 90 ? -22.358 -1.342 6.221 1.00 60.41 90 THR A C 1
ATOM 718 O O . THR A 1 90 ? -22.460 -0.518 7.127 1.00 60.41 90 THR A O 1
ATOM 721 N N . LYS A 1 91 ? -21.783 -2.556 6.297 1.00 50.00 91 LYS A N 1
ATOM 722 C CA . LYS A 1 91 ? -21.175 -3.245 7.458 1.00 50.00 91 LYS A CA 1
ATOM 723 C C . LYS A 1 91 ? -21.000 -2.414 8.733 1.00 50.00 91 LYS A C 1
ATOM 725 O O . LYS A 1 91 ? -20.275 -1.401 8.684 1.00 50.00 91 LYS A O 1
#

Secondary structure (DSSP, 8-state):
--STT--HHHHHHHHIIIIISS---TT----------TTHHHHS-HHHHHHHHHHTT--THHHHHHHHHHSS--EEEEESSSTTPEEEEE-

pLDDT: mean 86.84, std 11.71, range [50.0, 96.94]

Sequence (91 aa):
GFRANLSTHDSLAMIYHDVVDLPRTKRNLRVIVSIDIKKAFDSVPHASIINKMEEQRLTGKQLDFVKAFLTDRKYRVKAGYGNEAREGATK

Foldseek 3Di:
DPDPPDDVVVVVVCLCVVAPVDDDDPDDDGDDDDDDDPPVVVPDDLVVVLVVCVVVVDDDPVSVVSVVVPPPDKDWDWPDDDPPTDIDTDD

=== Feature glossary ===
Legend for the data blocks above and below:

— What the protein is —

The amino-acid sequence is the protein's primary structure: the linear order of residues from the N-terminus to the C-terminus, written in one-letter code. Everything else here — the 3D coordinates, the secondary structure, the domain annotations — is ultimately a consequence of this string.

Database cross-references. InterPro integrates a dozen domain/family signature databases into unified entries with residue-range hits. GO terms attach function/process/location labels with evidence codes. CATH codes position the fold in a four-level structural taxonomy. Organism is the NCBI-taxonomy species name.

— Where its atoms are —

The mmCIF block holds the 3D Cartesian coordinates of each backbone atom (N, Cα, C, O) in ångströms. mmCIF is the PDB's canonical archive format — a tagged-loop text representation of the atomic model.

The six renders are orthographic views along the three Cartesian axes in both directions. Representation (cartoon, sticks, or surface) and color scheme (sequence-rainbow or by-chain) vary across proteins so the training set covers all the common visualization conventions.

— Local backbone conformation —

Secondary structure is the local, repeating backbone conformation. DSSP classifies it into eight states by reading the hydrogen-bond network: three helix types (H, G, I), two β types (E, B), two non-regular types (T, S), and unstructured coil (-).

SS3 is a coarse helix/strand/coil call (letters a/b/c) made by the P-SEA algorithm from inter-Cα distances and dihedrals. It is less detailed than DSSP but needs only Cα positions.

Backbone dihedral angles. Every residue except chain termini has a φ (preceding-C → N → Cα → C) and a ψ (N → Cα → C → next-N). They are reported in degrees following the IUPAC sign convention. Secondary structure is essentially a statement about which (φ, ψ) basin each residue occupies.

— Global shape and packing —

The geometric summary reports three shape descriptors. Rg (radius of gyration) measures how spread out the Cα atoms are about their centre of mass; compact globular proteins have small Rg, elongated or unfolded ones large. Cα contacts (<8 Å, |i−j|>4) count long-range residue pairs in spatial proximity — high for tightly packed folds, near zero for rods or random coil. The bounding-box extents give the protein's footprint along x, y, z in Å.

Solvent accessibility: the surface area of each residue that a 1.4 Å water probe can touch, in Å². When only backbone atoms are present the absolute values are lower than full-atom SASA (side chains contribute most of the area) and are flagged as backbone-only.

Plot images: a contact map (which residues are close in 3D, as an N×N binary image), a Ramachandran scatter (backbone torsion angles, revealing secondary-structure composition at a glance), and — for AlphaFold structures — a PAE heatmap (pairwise prediction confidence).

— Structural neighborhood —

Foldseek's 3Di representation compresses backbone geometry into a per-residue letter drawn from a learned twenty-state alphabet. It captures the tertiary interaction pattern around each residue — which residues are packed against it in space, regardless of where they are in sequence.

Structural nearest neighbors (via Foldseek easy-search vs the PDB). Reported per hit: target PDB id, E-value, and alignment TM-score. A TM-score above ~0.5 is the conventional threshold for 'same fold'.

— Confidence and disorder —

pLDDT (predicted Local Distance Difference Test) is AlphaFold's per-residue confidence score, ranging from 0 to 100. Values above 90 indicate high confidence (typically well-packed cores); 70–90 is confident; 50–70 low confidence; below 50 usually means the region is disordered or the prediction is unreliable there. AlphaFold stores pLDDT in the mmCIF B-factor column.

For experimental (PDB) structures, the B-factor (temperature factor) quantifies the positional spread of each atom in the crystal — a combination of thermal vibration and static disorder — in units of Å². High B-factors mark flexible loops or poorly resolved regions; low B-factors mark the rigid, well-ordered core.

Predicted Aligned Error (PAE) is an AlphaFold confidence matrix: entry (i, j) is the expected error in the position of residue j, in ångströms, when the prediction is superimposed on the true structure at residue i. Low PAE within a block of residues means that block is internally rigid and well-predicted; high PAE between two blocks means their relative placement is uncertain even if each block individually is confident.